P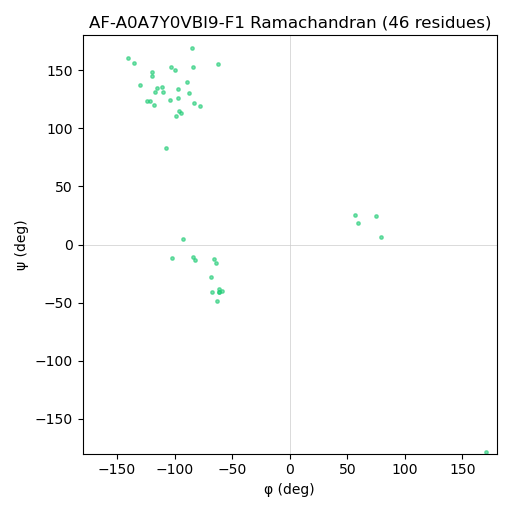rotein AF-A0A7Y0VBI9-F1 (afdb_monomer)

Radius of gyration: 13.41 Å; Cα contacts (8 Å, |Δi|>4): 74; chains: 1; bounding box: 31×16×36 Å

Secondary structure (DSSP, 8-state):
--EEEEEEEETTEEEEEEEEEEEE-TTS-EEEEEEEE-HHHHHHHHT-

Sequence (48 aa):
MGGLIIELIINDDPELTIKTTLMEESDGKLEHTGYVISGELAKKLRGE

Nearest PDB structures (foldseek):
  3hie-assembly2_D  TM=6.227E-01  e=7.557E-01  Saccharomyces cerevisiae
  6lwz-assembly2_B  TM=6.297E-01  e=1.233E+00  Brevibacillus sp. SKDU10
  3hie-assembly1_B  TM=6.469E-01  e=1.780E+00  Saccharomyces cerevisiae
  6cp9-assembly2_C  TM=5.455E-01  e=1.091E+00  Klebsiella pneumoniae 342
  6lwy-assembly1_A  TM=6.359E-01  e=7.278E+00  Brevibacillus sp. SKR3

Organism: Streptococcus sanguinis (NCBI:txid1305)

InterPro domains:
  IPR010738 Protein of unknown function DUF1310 [PF07006] (1-43)

Foldseek 3Di:
DDKDWDWDDPPVDPQWIKIWIFDQDPVRDTDTDDIDTHPVNVCVVVVD

pLDDT: mean 91.6, std 7.25, range [59.44, 98.0]

Solvent-accessible surface area (backbone atoms only — not comparable to full-atom values): 2938 Å² total; per-residue (Å²): 138,68,65,51,79,46,77,46,66,45,93,87,34,87,59,30,33,42,36,36,51,33,37,62,46,98,86,74,48,73,47,69,90,60,73,48,68,27,69,58,40,53,34,56,75,70,72,102

Structure (mmCIF, N/CA/C/O backbone):
data_AF-A0A7Y0VBI9-F1
#
_entry.id   AF-A0A7Y0VBI9-F1
#
loop_
_atom_site.group_PDB
_atom_site.id
_atom_site.type_symbol
_atom_site.label_atom_id
_atom_site.label_alt_id
_atom_site.label_comp_id
_atom_site.label_asym_id
_atom_site.label_entity_id
_atom_site.label_seq_id
_atom_site.pdbx_PDB_ins_code
_atom_site.Cartn_x
_atom_site.Cartn_y
_atom_site.Cartn_z
_atom_site.occupancy
_atom_site.B_iso_or_equiv
_atom_site.auth_seq_id
_atom_site.auth_comp_id
_atom_site.auth_asym_id
_atom_site.auth_atom_id
_atom_site.pdbx_PDB_model_num
ATOM 1 N N . MET A 1 1 ? 7.592 7.817 -20.188 1.00 59.44 1 MET A N 1
ATOM 2 C CA . MET A 1 1 ? 7.948 7.107 -18.946 1.00 59.44 1 MET A CA 1
ATOM 3 C C . MET A 1 1 ? 6.649 6.599 -18.355 1.00 59.44 1 MET A C 1
ATOM 5 O O . MET A 1 1 ? 5.815 7.413 -17.979 1.00 59.44 1 MET A O 1
ATOM 9 N N . GLY A 1 2 ? 6.404 5.294 -18.477 1.00 72.81 2 GLY A N 1
ATOM 10 C CA . GLY A 1 2 ? 5.182 4.651 -17.998 1.00 72.81 2 GLY A CA 1
ATOM 11 C C . GLY A 1 2 ? 5.365 4.204 -16.552 1.00 72.81 2 GLY A C 1
ATOM 12 O O . GLY A 1 2 ? 6.442 3.748 -16.187 1.00 72.81 2 GLY A O 1
ATOM 13 N N . GLY A 1 3 ? 4.333 4.373 -15.731 1.00 84.06 3 GLY A N 1
ATOM 14 C CA . GLY A 1 3 ? 4.290 3.835 -14.374 1.00 84.06 3 GLY A CA 1
ATOM 15 C C . GLY A 1 3 ? 3.119 2.870 -14.240 1.00 84.06 3 GLY A C 1
ATOM 16 O O . GLY A 1 3 ? 2.069 3.092 -14.847 1.00 84.06 3 GLY A O 1
ATOM 17 N N . LEU A 1 4 ? 3.291 1.808 -13.455 1.00 89.81 4 LEU A N 1
ATOM 18 C CA . LEU A 1 4 ? 2.216 0.890 -13.098 1.00 89.81 4 LEU A CA 1
ATOM 19 C C . LEU A 1 4 ? 1.648 1.300 -11.741 1.00 89.81 4 LEU A C 1
ATOM 21 O O . LEU A 1 4 ? 2.327 1.220 -10.720 1.00 89.81 4 LEU A O 1
ATOM 25 N N . ILE A 1 5 ? 0.390 1.730 -11.730 1.00 91.44 5 ILE A N 1
ATOM 26 C CA . ILE A 1 5 ? -0.339 1.970 -10.485 1.00 91.44 5 ILE A CA 1
ATOM 27 C C . ILE A 1 5 ? -0.895 0.632 -10.009 1.00 91.44 5 ILE A C 1
ATOM 29 O O . ILE A 1 5 ? -1.652 -0.014 -10.732 1.00 91.44 5 ILE A O 1
ATOM 33 N N . ILE A 1 6 ? -0.524 0.237 -8.794 1.00 93.81 6 ILE A N 1
ATOM 34 C CA . ILE A 1 6 ? -1.034 -0.960 -8.130 1.00 93.81 6 ILE A CA 1
ATOM 35 C C . ILE A 1 6 ? -1.918 -0.518 -6.973 1.00 93.81 6 I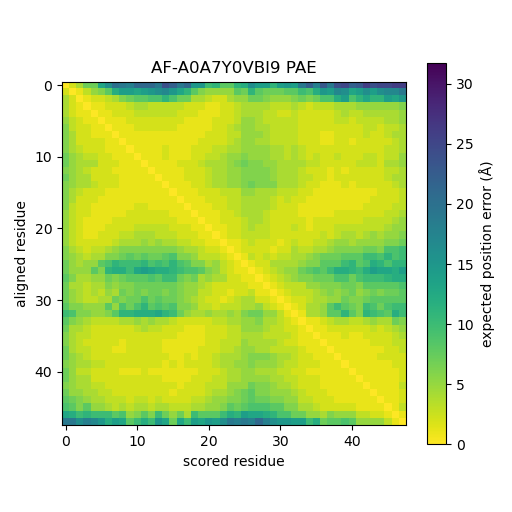LE A C 1
ATOM 37 O O . ILE A 1 6 ? -1.520 0.309 -6.151 1.00 93.81 6 ILE A O 1
ATOM 41 N N . GLU A 1 7 ? -3.108 -1.098 -6.905 1.00 95.88 7 GLU A N 1
ATOM 42 C CA . GLU A 1 7 ? -4.023 -0.975 -5.780 1.00 95.88 7 GLU A CA 1
ATOM 43 C C . GLU A 1 7 ? -4.351 -2.377 -5.271 1.00 95.88 7 GLU A C 1
ATOM 45 O O . GLU A 1 7 ? -4.784 -3.242 -6.032 1.00 95.88 7 GLU A O 1
ATOM 50 N N . LEU A 1 8 ? -4.089 -2.611 -3.988 1.00 96.38 8 LEU A N 1
ATOM 51 C CA . LEU A 1 8 ? -4.432 -3.840 -3.289 1.00 96.38 8 LEU A CA 1
ATOM 52 C C . LEU A 1 8 ? -5.651 -3.579 -2.412 1.00 96.38 8 LEU A C 1
ATOM 54 O O . LEU A 1 8 ? -5.604 -2.694 -1.559 1.00 96.38 8 LEU A O 1
ATOM 58 N N . ILE A 1 9 ? -6.697 -4.378 -2.603 1.00 97.50 9 ILE A N 1
ATOM 59 C CA . ILE A 1 9 ? -7.908 -4.391 -1.779 1.00 97.50 9 ILE A CA 1
ATOM 60 C C . ILE A 1 9 ? -7.768 -5.515 -0.751 1.00 97.50 9 ILE A C 1
ATOM 62 O O . ILE A 1 9 ? -7.483 -6.661 -1.108 1.00 97.50 9 ILE A O 1
ATOM 66 N N . ILE A 1 10 ? -7.937 -5.190 0.529 1.00 96.56 10 ILE A N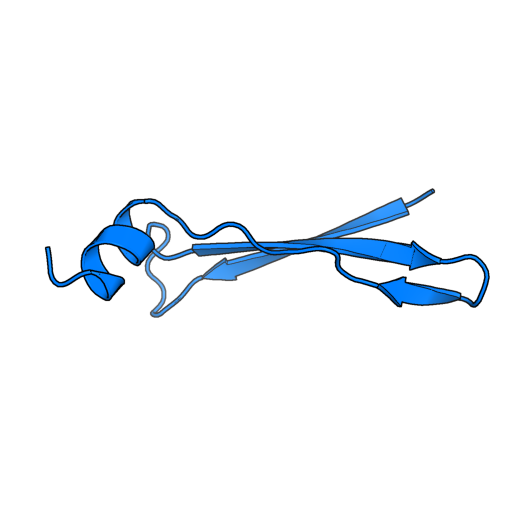 1
ATOM 67 C CA . ILE A 1 10 ? -7.797 -6.136 1.638 1.00 96.56 10 ILE A CA 1
ATOM 68 C C . ILE A 1 10 ? -9.181 -6.647 2.037 1.00 96.56 10 ILE A C 1
ATOM 70 O O . ILE A 1 10 ? -10.105 -5.865 2.218 1.00 96.56 10 ILE A O 1
ATOM 74 N N . ASN A 1 11 ? -9.311 -7.963 2.229 1.00 95.81 11 ASN A N 1
ATOM 75 C CA . ASN A 1 11 ? -10.544 -8.618 2.692 1.00 95.81 11 ASN A CA 1
ATOM 76 C C . ASN A 1 11 ? -11.789 -8.357 1.824 1.00 95.81 11 ASN A C 1
ATOM 78 O O . ASN A 1 11 ? -12.899 -8.440 2.339 1.00 95.81 11 ASN A O 1
ATOM 82 N N . ASP A 1 12 ? -11.610 -8.053 0.534 1.00 96.94 12 ASP A N 1
ATOM 83 C CA . ASP A 1 12 ? -12.703 -7.649 -0.370 1.00 96.94 12 ASP A CA 1
ATOM 84 C C . ASP A 1 12 ? -13.446 -6.374 0.090 1.00 96.94 12 ASP A C 1
ATOM 86 O O . ASP A 1 12 ? -14.560 -6.088 -0.339 1.00 96.94 12 ASP A O 1
ATOM 90 N N . ASP A 1 13 ? -12.817 -5.587 0.970 1.00 97.19 13 ASP A N 1
ATOM 91 C CA . ASP A 1 13 ? -13.346 -4.325 1.469 1.00 97.19 13 ASP A CA 1
ATOM 92 C C . ASP A 1 13 ? -12.714 -3.156 0.689 1.00 97.19 13 ASP A C 1
ATOM 94 O O . ASP A 1 13 ? -11.518 -2.881 0.853 1.00 97.19 13 ASP A O 1
ATOM 98 N N . PRO A 1 14 ? -13.482 -2.441 -0.157 1.00 95.25 14 PRO A N 1
ATOM 99 C CA . PRO A 1 14 ? -12.962 -1.341 -0.967 1.00 95.25 14 PRO A CA 1
ATOM 100 C C . PRO A 1 14 ? -12.500 -0.138 -0.133 1.00 95.25 14 PRO A C 1
ATOM 102 O O . PRO A 1 14 ? -11.825 0.741 -0.667 1.00 95.25 14 PRO A O 1
ATOM 105 N N . GLU A 1 15 ? -12.829 -0.076 1.161 1.00 96.50 15 GLU A N 1
ATOM 106 C CA . GLU A 1 15 ? -12.317 0.950 2.068 1.00 96.50 15 GLU A CA 1
ATOM 107 C C . GLU A 1 15 ? -10.946 0.587 2.645 1.00 96.50 15 GLU A C 1
ATOM 109 O O . GLU A 1 15 ? -10.286 1.450 3.223 1.00 96.50 15 GLU A O 1
ATOM 114 N N . LEU A 1 16 ? -10.468 -0.650 2.472 1.00 97.62 16 LEU A N 1
ATOM 115 C CA . LEU A 1 16 ? -9.181 -1.132 2.973 1.00 97.62 16 LEU A CA 1
ATOM 116 C C . LEU A 1 16 ? -8.188 -1.311 1.831 1.00 97.62 16 LEU A C 1
ATOM 118 O O . LEU A 1 16 ? -7.991 -2.416 1.325 1.00 97.62 16 LEU A O 1
ATOM 122 N N . THR A 1 17 ? -7.532 -0.217 1.438 1.00 98.00 17 THR A N 1
ATOM 123 C CA . THR A 1 17 ? -6.639 -0.221 0.275 1.00 98.00 17 THR A CA 1
ATOM 124 C C . THR A 1 17 ? -5.201 0.150 0.606 1.00 98.00 17 THR A C 1
ATOM 126 O O . THR A 1 17 ? -4.923 0.949 1.505 1.00 98.00 17 THR A O 1
ATOM 129 N N . ILE A 1 18 ? -4.276 -0.431 -0.160 1.00 97.31 18 ILE A N 1
ATOM 130 C CA . ILE A 1 18 ? -2.875 -0.011 -0.246 1.00 97.31 18 ILE A CA 1
ATOM 131 C C . ILE A 1 18 ? -2.588 0.330 -1.703 1.00 97.31 18 ILE A C 1
ATOM 133 O O . ILE A 1 18 ? -2.757 -0.508 -2.587 1.00 97.31 18 ILE A O 1
ATOM 137 N N . LYS A 1 19 ? -2.123 1.550 -1.953 1.00 95.81 19 LYS A N 1
ATOM 138 C CA . LYS A 1 19 ? -1.793 2.043 -3.286 1.00 95.81 19 LYS A CA 1
ATOM 139 C C . LYS A 1 19 ? -0.308 2.338 -3.399 1.00 95.81 19 LYS A C 1
ATOM 141 O O . LYS A 1 19 ? 0.265 2.997 -2.535 1.00 95.81 19 LYS A O 1
ATOM 146 N N . THR A 1 20 ? 0.307 1.898 -4.486 1.00 95.06 20 THR A N 1
ATOM 147 C CA . THR A 1 20 ? 1.688 2.241 -4.829 1.00 95.06 20 THR A CA 1
ATOM 148 C C . THR A 1 20 ? 1.814 2.484 -6.327 1.00 95.06 20 THR A C 1
ATOM 150 O O . THR A 1 20 ? 0.963 2.074 -7.119 1.00 95.06 20 THR A O 1
ATOM 153 N N . THR A 1 21 ? 2.880 3.171 -6.707 1.00 93.50 21 THR A N 1
ATOM 154 C CA . THR A 1 21 ? 3.246 3.384 -8.100 1.00 93.50 21 THR A CA 1
ATOM 155 C C . THR A 1 21 ? 4.602 2.740 -8.314 1.00 93.50 21 THR A C 1
ATOM 157 O O . THR A 1 21 ? 5.573 3.126 -7.665 1.00 93.50 21 THR A O 1
ATOM 160 N N . LEU A 1 22 ? 4.660 1.77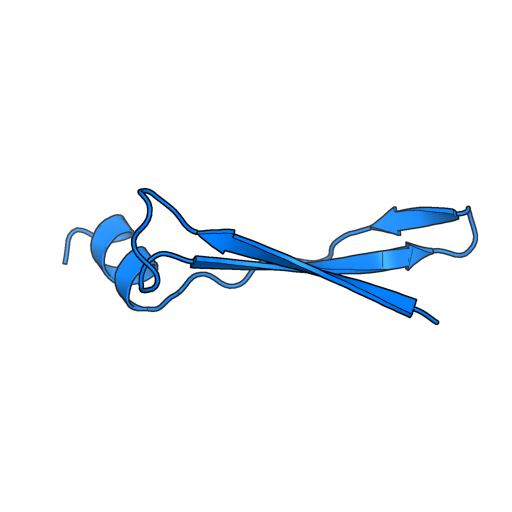9 -9.231 1.00 92.38 22 LEU A N 1
ATOM 161 C CA . LEU A 1 22 ? 5.912 1.250 -9.744 1.00 92.38 22 LEU A CA 1
ATOM 162 C C . LEU A 1 22 ? 6.356 2.101 -10.931 1.00 92.38 22 LEU A C 1
ATOM 164 O O . LEU A 1 22 ? 5.562 2.350 -11.842 1.00 92.38 22 LE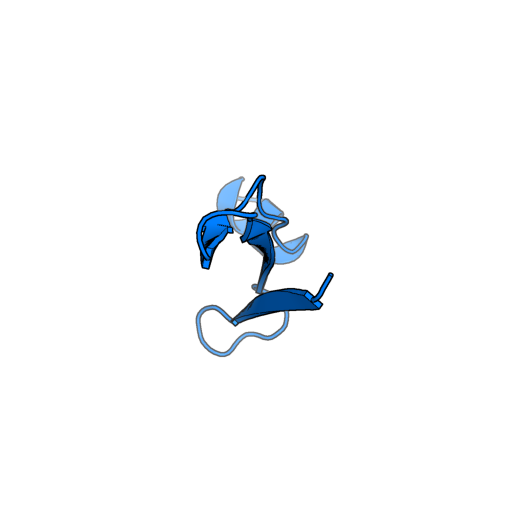U A O 1
ATOM 168 N N . MET A 1 23 ? 7.608 2.537 -10.933 1.00 91.31 23 MET A N 1
ATOM 169 C CA . MET A 1 23 ? 8.209 3.261 -12.049 1.00 91.31 23 MET A CA 1
ATOM 170 C C . MET A 1 23 ? 9.258 2.387 -12.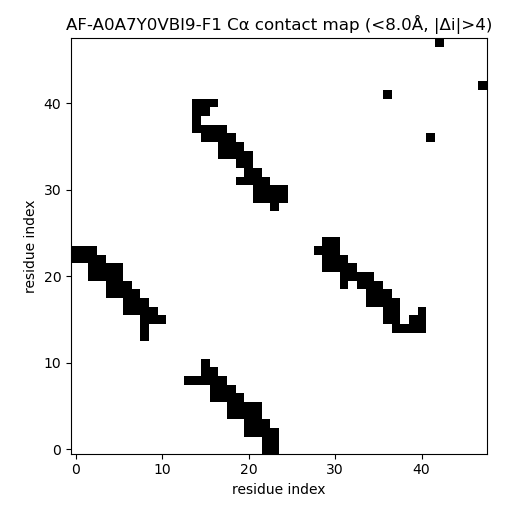722 1.00 91.31 23 MET A C 1
ATOM 172 O O . MET A 1 23 ? 10.037 1.717 -12.050 1.00 91.31 23 MET A O 1
ATOM 176 N N . GLU A 1 24 ? 9.236 2.371 -14.053 1.00 89.19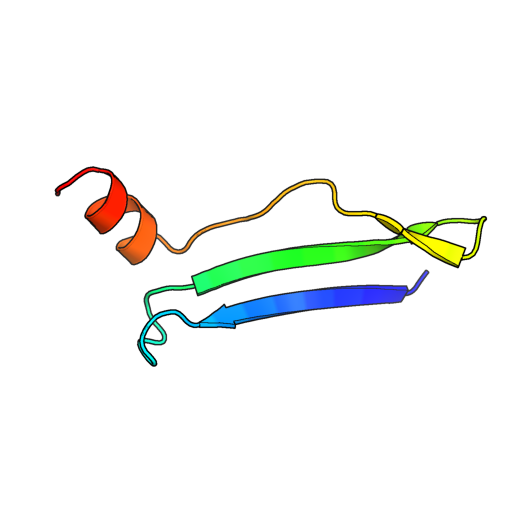 24 GLU A N 1
ATOM 177 C CA . GLU A 1 24 ? 10.259 1.696 -14.843 1.00 89.19 24 GLU A CA 1
ATOM 178 C C . GLU A 1 24 ? 11.519 2.561 -14.897 1.00 89.19 24 GLU A C 1
ATOM 180 O O . GLU A 1 24 ? 11.498 3.691 -15.394 1.00 89.19 24 GLU A O 1
ATOM 185 N N . GLU A 1 25 ? 12.609 2.012 -14.374 1.00 86.62 25 GLU A N 1
ATOM 186 C CA . GLU A 1 25 ? 13.930 2.621 -14.402 1.00 86.62 25 GLU A CA 1
ATOM 187 C C . GLU A 1 25 ? 14.661 2.320 -15.715 1.00 86.62 25 GLU A C 1
ATOM 189 O O . GLU A 1 25 ? 14.273 1.469 -16.517 1.00 86.62 25 GLU A O 1
ATOM 194 N N . SER A 1 26 ? 15.777 3.016 -15.941 1.00 84.94 26 SER A N 1
ATOM 195 C CA . SER A 1 26 ? 16.555 2.893 -17.186 1.00 84.94 26 SER A CA 1
ATOM 196 C C . SER A 1 26 ? 17.166 1.499 -17.408 1.00 84.94 26 SER A C 1
ATOM 198 O O . SER A 1 26 ? 17.586 1.191 -18.521 1.00 84.94 26 SER A O 1
ATOM 200 N N . ASP A 1 27 ? 17.232 0.663 -16.367 1.00 88.50 27 ASP A N 1
ATOM 201 C CA . ASP A 1 27 ? 17.698 -0.726 -16.429 1.00 88.50 27 ASP A CA 1
ATOM 202 C C . ASP A 1 27 ? 16.561 -1.747 -16.649 1.00 88.50 27 ASP A C 1
ATOM 204 O O . ASP A 1 27 ? 16.811 -2.955 -16.647 1.00 88.50 27 ASP A O 1
ATOM 208 N N . GLY A 1 28 ? 15.325 -1.273 -16.856 1.00 84.06 28 GLY A N 1
ATOM 209 C CA . GLY A 1 28 ? 14.136 -2.093 -17.093 1.00 84.06 28 GLY A CA 1
ATOM 210 C C . GLY A 1 28 ? 13.526 -2.703 -15.829 1.00 84.06 28 GLY A C 1
ATOM 211 O O . GLY A 1 28 ? 12.605 -3.518 -15.930 1.00 84.06 28 GLY A O 1
ATOM 212 N N . LYS A 1 29 ? 14.021 -2.355 -14.633 1.00 87.69 29 LYS A N 1
ATOM 213 C CA . LYS A 1 29 ? 13.399 -2.772 -13.372 1.00 87.69 29 LYS A CA 1
ATOM 214 C C . LYS A 1 29 ? 12.261 -1.842 -12.984 1.00 87.69 29 LYS A C 1
ATOM 216 O O . LYS A 1 29 ? 12.251 -0.660 -13.310 1.00 87.69 29 LYS A O 1
ATOM 221 N N . LEU A 1 30 ? 11.314 -2.407 -12.242 1.00 88.12 30 LEU A N 1
ATOM 222 C CA . LEU A 1 30 ? 10.245 -1.663 -11.598 1.00 88.12 30 LEU A CA 1
ATOM 223 C C . LEU A 1 30 ? 10.654 -1.342 -10.161 1.00 88.12 30 LEU A C 1
ATOM 225 O O . LEU A 1 30 ? 10.755 -2.246 -9.333 1.00 88.12 30 LEU A O 1
ATOM 229 N N . GLU A 1 31 ? 10.860 -0.064 -9.874 1.00 89.00 31 GLU A N 1
ATOM 230 C CA . GLU A 1 31 ? 11.161 0.436 -8.533 1.00 89.00 31 GLU A CA 1
ATOM 231 C C . GLU A 1 31 ? 9.925 1.098 -7.914 1.00 89.00 31 GLU A C 1
ATOM 233 O O . GLU A 1 31 ? 9.053 1.620 -8.615 1.00 89.00 31 GLU A O 1
ATOM 238 N N . HIS A 1 32 ? 9.841 1.090 -6.582 1.00 87.62 32 HIS A N 1
ATOM 239 C CA . HIS A 1 32 ? 8.778 1.770 -5.840 1.00 87.62 32 HIS A CA 1
ATOM 240 C C . HIS A 1 32 ? 9.374 2.627 -4.728 1.00 87.62 32 HIS A C 1
ATOM 242 O O . HIS A 1 32 ? 10.282 2.211 -4.014 1.00 87.62 32 HIS A O 1
ATOM 248 N N . THR A 1 33 ? 8.845 3.834 -4.562 1.00 81.00 33 THR A N 1
ATOM 249 C CA . THR A 1 33 ? 9.341 4.800 -3.569 1.00 81.00 33 THR A CA 1
ATOM 250 C C . THR A 1 33 ? 8.472 4.879 -2.317 1.00 81.00 33 THR A C 1
ATOM 252 O O . THR A 1 33 ? 8.891 5.456 -1.316 1.00 81.00 33 THR A O 1
ATOM 255 N N . GLY A 1 34 ? 7.280 4.279 -2.329 1.00 88.75 34 GLY A N 1
ATOM 256 C CA . GLY A 1 34 ? 6.414 4.224 -1.157 1.00 88.75 34 GLY A CA 1
ATOM 257 C C . GLY A 1 34 ? 5.014 3.704 -1.454 1.00 88.75 34 GLY A C 1
ATOM 258 O O . GLY A 1 34 ? 4.681 3.353 -2.588 1.00 88.75 34 GLY A O 1
ATOM 259 N N . TYR A 1 35 ? 4.187 3.668 -0.415 1.00 94.25 35 TYR A N 1
ATOM 260 C CA . TYR A 1 35 ? 2.782 3.297 -0.504 1.00 94.25 35 TYR A CA 1
ATOM 261 C C . TYR A 1 35 ? 1.917 4.270 0.295 1.00 94.25 35 TYR A C 1
ATOM 263 O O . TYR A 1 35 ? 2.372 4.914 1.241 1.00 94.25 35 TYR A O 1
ATOM 271 N N . VAL A 1 36 ? 0.651 4.354 -0.088 1.00 96.06 36 VAL A N 1
ATOM 272 C CA . VAL A 1 36 ? -0.396 5.081 0.627 1.00 96.06 36 VAL A CA 1
ATOM 273 C C . VAL A 1 36 ? -1.438 4.065 1.066 1.00 96.06 36 VAL A C 1
ATOM 275 O O . VAL A 1 36 ? -1.872 3.250 0.256 1.00 96.06 36 VAL A O 1
ATOM 278 N N . ILE A 1 37 ? -1.832 4.107 2.336 1.00 97.19 37 ILE A N 1
ATOM 279 C CA . ILE A 1 37 ? -2.940 3.300 2.856 1.00 97.19 37 ILE A CA 1
ATOM 280 C C . ILE A 1 37 ? -4.210 4.140 2.947 1.00 97.19 37 ILE A C 1
ATOM 282 O O . ILE A 1 37 ? -4.138 5.353 3.166 1.00 97.19 37 ILE A O 1
ATOM 286 N N . SER A 1 38 ? -5.371 3.506 2.800 1.00 97.38 38 SER A N 1
ATOM 287 C CA . SER A 1 38 ? -6.653 4.168 3.027 1.00 97.38 38 SER A CA 1
ATOM 288 C C . SER A 1 38 ? -6.799 4.638 4.479 1.00 97.38 38 SER A C 1
ATOM 290 O O . SER A 1 38 ? -6.186 4.103 5.407 1.00 97.38 38 SER A O 1
ATOM 292 N N . GLY A 1 39 ? -7.642 5.653 4.689 1.00 97.00 39 GLY A N 1
ATOM 293 C CA . GLY A 1 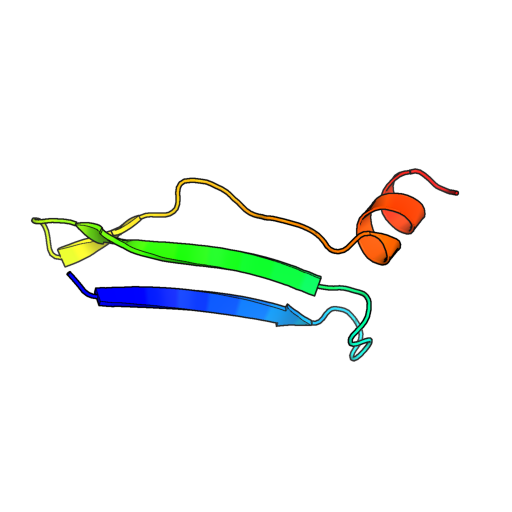39 ? -7.906 6.182 6.029 1.00 97.00 39 GLY A CA 1
ATOM 294 C C . GLY A 1 39 ? -8.528 5.144 6.965 1.00 97.00 39 GLY A C 1
ATOM 295 O O . GLY A 1 39 ? -8.152 5.078 8.132 1.00 97.00 39 GLY A O 1
ATOM 296 N N . GLU A 1 40 ? -9.427 4.301 6.455 1.00 96.88 40 GLU A N 1
ATOM 297 C CA . GLU A 1 40 ? -10.051 3.236 7.245 1.00 96.88 40 GLU A CA 1
ATOM 298 C C . GLU A 1 40 ? -9.033 2.156 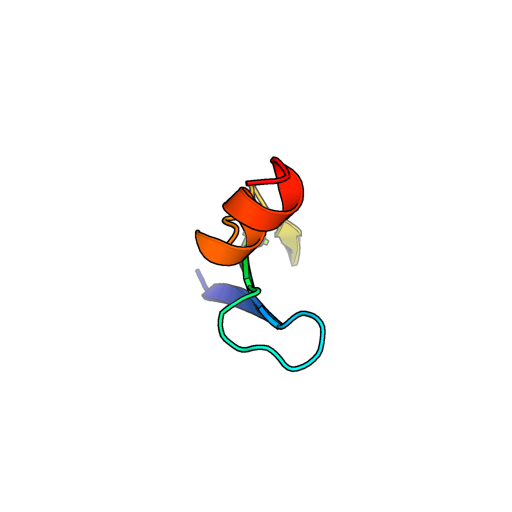7.632 1.00 96.88 40 GLU A C 1
ATOM 300 O O . GLU A 1 40 ? -8.969 1.754 8.794 1.00 96.88 40 GLU A O 1
ATOM 305 N N . LEU A 1 41 ? -8.136 1.773 6.714 1.00 96.38 41 LEU A N 1
ATOM 306 C CA . LEU A 1 41 ? -7.031 0.874 7.041 1.00 96.38 41 LEU A CA 1
ATOM 307 C C . LEU A 1 41 ? -6.103 1.488 8.100 1.00 96.38 41 LEU A C 1
ATOM 309 O O . LEU A 1 41 ? -5.697 0.800 9.035 1.00 96.38 41 LEU A O 1
ATOM 313 N N . ALA A 1 42 ? -5.808 2.787 8.008 1.00 97.19 42 ALA A N 1
ATOM 314 C CA . ALA A 1 42 ? -4.991 3.481 8.999 1.00 97.19 42 ALA A CA 1
ATOM 315 C C . ALA A 1 42 ? -5.623 3.475 10.402 1.00 97.19 42 ALA A C 1
ATOM 317 O O . ALA A 1 42 ? -4.903 3.258 11.376 1.00 97.19 42 ALA A O 1
ATOM 318 N N . LYS A 1 43 ? -6.943 3.679 10.516 1.00 96.94 43 LYS A N 1
ATOM 319 C CA . LYS A 1 43 ? -7.668 3.595 11.797 1.00 96.94 43 LYS A CA 1
ATOM 320 C C . LYS A 1 43 ? -7.609 2.192 12.386 1.00 96.94 43 LYS A C 1
ATOM 322 O O . LYS A 1 43 ? -7.195 2.030 13.532 1.00 96.94 43 LYS A O 1
ATOM 327 N N . LYS A 1 44 ? -7.901 1.167 11.573 1.00 94.31 44 LYS A N 1
ATOM 328 C CA . LYS A 1 44 ? -7.832 -0.237 12.009 1.00 94.31 44 LYS A CA 1
ATOM 329 C C . LYS A 1 44 ? -6.434 -0.618 12.500 1.00 94.31 44 LYS A C 1
ATOM 331 O O . LYS A 1 44 ? -6.313 -1.301 13.511 1.00 94.31 44 LYS A O 1
ATOM 336 N N . LEU A 1 45 ? -5.377 -0.142 11.835 1.00 93.31 45 LEU A N 1
ATOM 337 C CA . LEU A 1 45 ? -3.991 -0.358 12.273 1.00 93.31 45 LEU A CA 1
ATOM 338 C C . LEU A 1 45 ? -3.637 0.393 13.568 1.00 93.31 45 LEU A C 1
ATOM 340 O O . LEU A 1 45 ? -2.767 -0.060 14.309 1.00 93.31 45 LEU A O 1
ATOM 344 N N . ARG A 1 46 ? -4.292 1.526 13.848 1.00 94.56 46 ARG A N 1
ATOM 345 C CA . ARG A 1 46 ? -4.140 2.288 15.101 1.00 94.56 46 ARG A CA 1
ATOM 346 C C . ARG A 1 46 ? -4.988 1.734 16.250 1.00 94.56 46 ARG A C 1
ATOM 348 O O . ARG A 1 46 ? -4.731 2.097 17.394 1.00 94.56 46 ARG A O 1
ATOM 355 N N . GLY A 1 47 ? -5.941 0.847 15.960 1.00 90.00 47 GLY A N 1
ATOM 356 C CA . GLY A 1 47 ? -6.890 0.318 16.941 1.00 90.00 47 GLY A CA 1
ATOM 357 C C . GLY A 1 47 ? -7.984 1.316 17.332 1.00 90.00 47 GLY A C 1
ATOM 358 O O . GLY A 1 47 ? -8.504 1.221 18.442 1.00 90.00 47 GLY A O 1
ATOM 359 N N . GLU A 1 48 ? -8.277 2.276 16.448 1.00 79.38 48 GLU A N 1
ATOM 360 C CA . GLU A 1 48 ? -9.374 3.250 16.576 1.00 79.38 48 GLU A CA 1
ATOM 361 C C . GLU A 1 48 ? -10.725 2.675 16.127 1.00 79.38 48 GLU A C 1
ATOM 363 O O . GLU A 1 48 ? -10.738 1.831 15.198 1.00 79.38 48 GLU A O 1
#

Mean predicted aligned error: 4.14 Å